Protein AF-A0A4V1BZQ8-F1 (afdb_monomer_lite)

Radius of gyration: 16.86 Å; chains: 1; bounding box: 42×27×45 Å

pLDDT: mean 82.12, std 12.41, range [51.12, 96.06]

Organism: NCBI:txid96344

Foldseek 3Di:
DDALQLVLLVLLCPFPQFPDPPDDCNVQQWTARNVFRKIKHRDDDPPSPSQNWIWIDGVVDDIDIDRSVVVSVVRVVVRVCCCQCQDPPNPDPNNVVNVVVVVVCCVVVVD

Structure (mmCIF, N/CA/C/O backbone):
data_AF-A0A4V1BZQ8-F1
#
_entry.id   AF-A0A4V1BZQ8-F1
#
loop_
_atom_site.group_PDB
_atom_site.id
_atom_site.type_symbol
_atom_site.label_atom_id
_atom_site.label_alt_id
_atom_site.label_comp_id
_atom_site.label_asym_id
_atom_site.label_entity_id
_atom_site.label_seq_id
_atom_site.pdbx_PDB_ins_code
_atom_site.Cartn_x
_atom_site.Cartn_y
_atom_site.Cartn_z
_atom_site.occupancy
_atom_site.B_iso_or_equiv
_atom_site.auth_seq_id
_atom_site.auth_comp_id
_atom_site.auth_asym_id
_atom_site.auth_atom_id
_atom_site.pdbx_PDB_model_num
ATOM 1 N N . MET A 1 1 ? -21.025 9.249 6.755 1.00 69.06 1 MET A N 1
ATOM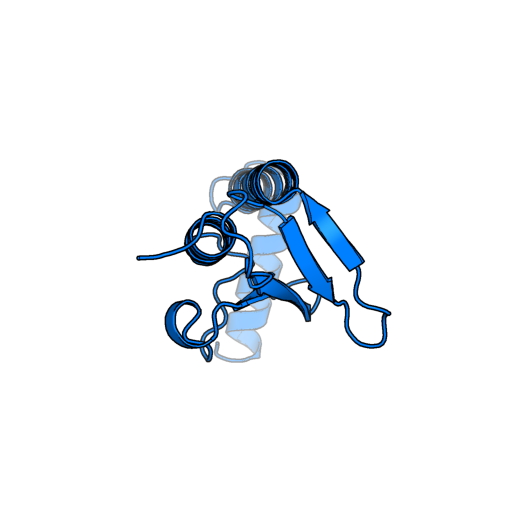 2 C CA . MET A 1 1 ? -19.769 10.033 6.732 1.00 69.06 1 MET A CA 1
ATOM 3 C C . MET A 1 1 ? -18.615 9.039 6.809 1.00 69.06 1 MET A C 1
ATOM 5 O O . MET A 1 1 ? -18.800 8.041 7.492 1.00 69.06 1 MET A O 1
ATOM 9 N N . ARG A 1 2 ? -17.501 9.222 6.080 1.00 74.56 2 ARG A N 1
ATOM 10 C CA . ARG A 1 2 ? -16.337 8.308 6.180 1.00 74.56 2 ARG A CA 1
ATOM 11 C C . ARG A 1 2 ? -15.464 8.675 7.387 1.00 74.56 2 ARG A C 1
ATOM 13 O O . ARG A 1 2 ? -15.198 9.866 7.564 1.00 74.56 2 ARG A O 1
ATOM 20 N N . THR A 1 3 ? -14.988 7.689 8.154 1.00 85.19 3 THR A N 1
ATOM 21 C CA . THR A 1 3 ? -14.043 7.890 9.277 1.00 85.19 3 THR A CA 1
ATOM 22 C C . THR A 1 3 ? -12.645 8.280 8.774 1.00 85.19 3 THR A C 1
ATOM 24 O O . THR A 1 3 ? -12.342 8.144 7.583 1.00 85.19 3 THR A O 1
ATOM 27 N N . LYS A 1 4 ? -11.760 8.771 9.658 1.00 87.50 4 LYS A N 1
ATOM 28 C CA . LYS A 1 4 ? -10.360 9.067 9.292 1.00 87.50 4 LYS A CA 1
ATOM 29 C C . LYS A 1 4 ? -9.631 7.823 8.790 1.00 87.50 4 LYS A C 1
ATOM 31 O O . LYS A 1 4 ? -8.985 7.888 7.748 1.00 87.50 4 LYS A O 1
ATOM 36 N N . SER A 1 5 ? -9.767 6.696 9.475 1.00 87.06 5 SER A N 1
ATOM 37 C CA . SER A 1 5 ? -9.183 5.412 9.081 1.00 87.06 5 SER A CA 1
ATOM 38 C C . SER A 1 5 ? -9.689 4.939 7.708 1.00 87.06 5 SER A C 1
ATOM 40 O O . SER A 1 5 ? -8.879 4.550 6.870 1.00 87.06 5 SER A O 1
ATOM 42 N N . GLN A 1 6 ? -10.982 5.095 7.393 1.00 88.31 6 GLN A N 1
ATOM 43 C CA . GLN A 1 6 ? -11.516 4.807 6.049 1.00 88.31 6 GLN A CA 1
ATOM 44 C C . GLN A 1 6 ? -10.901 5.694 4.957 1.00 88.31 6 GLN A C 1
ATOM 46 O O . GLN A 1 6 ? -10.537 5.193 3.896 1.00 88.31 6 GLN A O 1
ATOM 51 N N . ARG A 1 7 ? -10.716 6.995 5.220 1.00 89.88 7 ARG A N 1
ATOM 52 C CA . ARG A 1 7 ? -10.046 7.900 4.266 1.00 89.88 7 ARG A CA 1
ATOM 53 C C . ARG A 1 7 ? -8.592 7.498 3.996 1.00 89.88 7 ARG A C 1
ATOM 55 O O . ARG A 1 7 ? -8.112 7.684 2.883 1.00 89.88 7 ARG A O 1
ATOM 62 N N . HIS A 1 8 ? -7.896 6.925 4.979 1.00 91.50 8 HIS A N 1
ATOM 63 C CA . HIS A 1 8 ? -6.545 6.398 4.770 1.00 91.50 8 HIS A CA 1
ATOM 64 C C . HIS A 1 8 ? -6.544 5.132 3.909 1.00 91.50 8 HIS A C 1
ATOM 66 O O . HIS A 1 8 ? -5.672 4.998 3.057 1.00 91.50 8 HIS A O 1
ATOM 72 N N . ILE A 1 9 ? -7.532 4.243 4.061 1.00 91.69 9 ILE A N 1
ATOM 73 C CA . ILE A 1 9 ? -7.706 3.103 3.146 1.00 91.69 9 ILE A CA 1
ATOM 74 C C . ILE A 1 9 ? -7.942 3.590 1.714 1.00 91.69 9 ILE A C 1
ATOM 76 O O . ILE A 1 9 ? -7.302 3.093 0.789 1.00 91.69 9 ILE A O 1
ATOM 80 N N . ASP A 1 10 ? -8.799 4.599 1.533 1.00 90.12 10 ASP A N 1
ATOM 81 C CA . ASP A 1 10 ? -9.040 5.197 0.217 1.00 90.12 10 ASP A CA 1
ATOM 82 C C . ASP A 1 10 ? -7.757 5.779 -0.396 1.00 90.12 10 ASP A C 1
ATOM 84 O O . ASP A 1 10 ? -7.554 5.665 -1.601 1.00 90.12 10 ASP A O 1
ATOM 88 N N . ALA A 1 11 ? -6.896 6.398 0.420 1.00 91.44 11 ALA A N 1
ATOM 89 C CA . ALA A 1 11 ? -5.616 6.943 -0.025 1.00 91.44 11 ALA A CA 1
ATOM 90 C C . ALA A 1 11 ? -4.612 5.838 -0.387 1.00 91.44 11 ALA A C 1
ATOM 92 O O . ALA A 1 11 ? -3.962 5.923 -1.427 1.00 91.44 11 ALA A O 1
ATOM 93 N N . LEU A 1 12 ? -4.511 4.784 0.431 1.00 92.69 12 LEU A N 1
ATOM 94 C CA . LEU A 1 12 ? -3.648 3.634 0.152 1.00 92.69 12 LEU A CA 1
ATOM 95 C C . LEU A 1 12 ? -4.044 2.943 -1.156 1.00 92.69 12 LEU A C 1
ATOM 97 O O . LEU A 1 12 ? -3.163 2.594 -1.931 1.00 92.69 12 LEU A O 1
ATOM 101 N N . ALA A 1 13 ? -5.345 2.822 -1.439 1.00 91.00 13 ALA A N 1
ATOM 102 C CA . ALA A 1 13 ? -5.869 2.220 -2.668 1.00 91.00 13 ALA A CA 1
ATOM 103 C C . ALA A 1 13 ? -5.407 2.916 -3.963 1.00 91.00 13 ALA A C 1
ATOM 105 O O . ALA A 1 13 ? -5.493 2.322 -5.034 1.00 91.00 13 ALA A O 1
ATOM 106 N N . GLN A 1 14 ? -4.930 4.163 -3.881 1.00 89.00 14 GLN A N 1
ATOM 107 C CA . GLN A 1 14 ? -4.403 4.906 -5.031 1.00 89.00 14 GLN A CA 1
ATOM 108 C C . GLN A 1 14 ? -2.932 4.584 -5.335 1.00 89.00 14 GLN A C 1
ATOM 110 O O . GLN A 1 14 ? -2.402 5.044 -6.345 1.00 89.00 14 GLN A O 1
ATOM 115 N N . LEU A 1 15 ? -2.237 3.851 -4.458 1.00 90.06 15 LEU A N 1
ATOM 116 C CA . LEU A 1 15 ? -0.820 3.543 -4.635 1.00 90.06 15 LEU A CA 1
ATOM 117 C C . LEU A 1 15 ? -0.632 2.217 -5.398 1.00 90.06 15 LEU A C 1
ATOM 119 O O . LEU A 1 15 ? -1.396 1.275 -5.175 1.00 90.06 15 LEU A O 1
ATOM 123 N N . PRO A 1 16 ? 0.411 2.085 -6.244 1.00 87.50 16 PRO A N 1
ATOM 124 C CA . PRO A 1 16 ? 0.607 0.919 -7.112 1.00 87.50 16 PRO A CA 1
ATOM 125 C C . PRO A 1 16 ? 0.643 -0.422 -6.389 1.00 87.50 16 PRO A C 1
ATOM 127 O O . PRO A 1 16 ? 0.045 -1.395 -6.843 1.00 87.50 16 PRO A O 1
ATOM 130 N N . GLN A 1 17 ? 1.289 -0.468 -5.227 1.00 89.75 17 GLN A N 1
ATOM 131 C CA . GLN A 1 17 ? 1.397 -1.681 -4.428 1.00 89.75 17 GLN A CA 1
ATOM 132 C C . GLN A 1 17 ? 0.074 -2.098 -3.759 1.00 89.75 17 GLN A C 1
ATOM 134 O O . GLN A 1 17 ? 0.031 -3.143 -3.121 1.00 89.75 17 GLN A O 1
ATOM 139 N N . PHE A 1 18 ? -1.002 -1.320 -3.910 1.00 89.88 18 PHE A N 1
ATOM 140 C CA . PHE A 1 18 ? -2.347 -1.605 -3.400 1.00 89.88 18 PHE A CA 1
ATOM 141 C C . PHE A 1 18 ? -3.417 -1.600 -4.500 1.00 89.88 18 PHE A C 1
ATOM 143 O O . PHE A 1 18 ? -4.597 -1.446 -4.186 1.00 89.88 18 PHE A O 1
ATOM 150 N N . MET A 1 19 ? -3.038 -1.804 -5.769 1.00 76.62 19 MET A N 1
ATOM 151 C CA . MET A 1 19 ? -3.972 -1.954 -6.896 1.00 76.62 19 MET A CA 1
ATOM 152 C C . MET A 1 19 ? -4.174 -3.430 -7.316 1.00 76.62 19 MET A C 1
ATOM 154 O O . MET A 1 19 ? -3.789 -3.814 -8.422 1.00 76.62 19 MET A O 1
ATOM 158 N N . PRO A 1 20 ? -4.756 -4.314 -6.481 1.00 67.56 20 PRO A N 1
ATOM 159 C CA . PRO A 1 20 ? -5.130 -5.651 -6.924 1.00 67.56 20 PRO A CA 1
ATOM 160 C C . PRO A 1 20 ? -6.317 -5.573 -7.896 1.00 67.56 20 PRO A C 1
ATOM 162 O O . PRO A 1 20 ? -7.328 -4.935 -7.609 1.00 67.56 20 PRO A O 1
ATOM 165 N N . ALA A 1 21 ? -6.230 -6.283 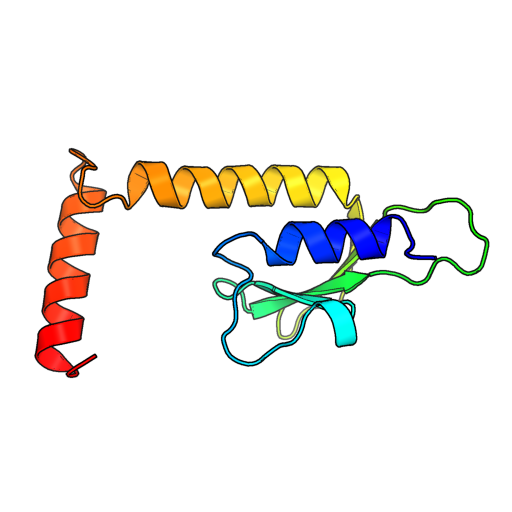-9.024 1.00 58.03 21 ALA A N 1
ATOM 166 C CA . ALA A 1 21 ? -7.239 -6.266 -10.093 1.00 58.03 21 ALA A CA 1
ATOM 167 C C . ALA A 1 21 ? -8.647 -6.748 -9.672 1.00 58.03 21 ALA A C 1
ATOM 169 O O . ALA A 1 21 ? -9.603 -6.584 -10.425 1.00 58.03 21 ALA A O 1
ATOM 170 N N . SER A 1 22 ? -8.782 -7.374 -8.499 1.00 58.53 22 SER A N 1
ATOM 171 C CA . SER A 1 22 ? -9.978 -8.117 -8.087 1.00 58.53 22 SER A CA 1
ATOM 172 C C . SER A 1 22 ? -10.675 -7.594 -6.828 1.00 58.53 22 SER A C 1
ATOM 174 O O . SER A 1 22 ? -11.603 -8.247 -6.357 1.00 58.53 22 SER A O 1
ATOM 176 N N . LEU A 1 23 ? -10.238 -6.475 -6.242 1.00 61.44 23 LEU A N 1
ATOM 177 C CA . LEU A 1 23 ? -10.856 -5.924 -5.030 1.00 61.44 23 LEU A CA 1
ATOM 178 C C . LEU A 1 23 ? -11.421 -4.532 -5.293 1.00 61.44 23 LEU A C 1
ATOM 180 O O . LEU A 1 23 ? -10.836 -3.747 -6.031 1.00 61.44 23 LEU A O 1
ATOM 184 N N . GLU A 1 24 ? -12.547 -4.228 -4.647 1.00 67.62 24 GLU A N 1
ATOM 185 C CA . GLU A 1 24 ? -13.117 -2.883 -4.574 1.00 67.62 24 GLU A CA 1
ATOM 186 C C . GLU A 1 24 ? -12.843 -2.297 -3.173 1.00 67.62 24 GLU A C 1
ATOM 188 O O . GLU A 1 24 ? -13.640 -2.511 -2.250 1.00 67.62 24 GLU A O 1
ATOM 193 N N . PRO A 1 25 ? -11.743 -1.544 -2.975 1.00 63.16 25 PRO A N 1
ATOM 194 C CA . PRO A 1 25 ? -11.293 -1.108 -1.648 1.00 63.16 25 PRO A CA 1
ATOM 195 C C . PRO A 1 25 ? -12.341 -0.299 -0.881 1.00 63.16 25 PRO A C 1
ATOM 197 O O . PRO A 1 25 ? -12.470 -0.407 0.339 1.00 63.16 25 PRO A O 1
ATOM 200 N N . HIS A 1 26 ? -13.150 0.464 -1.618 1.00 61.88 26 HIS A N 1
ATOM 201 C CA . HIS A 1 26 ? -14.216 1.302 -1.077 1.00 61.88 26 HIS A CA 1
ATOM 202 C C . HIS A 1 26 ? -15.422 0.520 -0.540 1.00 61.88 26 HIS A C 1
ATOM 204 O O . HIS A 1 26 ? -16.183 1.073 0.254 1.00 61.88 26 HIS A O 1
ATOM 210 N N . LYS A 1 27 ? -15.636 -0.728 -0.981 1.00 64.75 27 LYS A N 1
ATOM 211 C CA . LYS A 1 27 ? -16.735 -1.578 -0.492 1.00 64.75 27 LYS A CA 1
ATOM 212 C C . LYS A 1 27 ? -16.321 -2.392 0.726 1.00 64.75 27 LYS A C 1
ATOM 214 O O . LYS A 1 27 ? -17.143 -2.629 1.605 1.00 64.75 27 LYS A O 1
ATOM 219 N N . GLU A 1 28 ? -15.057 -2.796 0.788 1.00 76.06 28 GLU A N 1
ATOM 220 C CA . GLU A 1 28 ? -14.566 -3.695 1.835 1.00 76.06 28 GLU A CA 1
ATOM 221 C C . GLU A 1 28 ? -13.811 -2.977 2.963 1.00 76.06 28 GLU A C 1
ATOM 223 O O . GLU A 1 28 ? -13.433 -3.618 3.941 1.00 76.06 28 GLU A O 1
ATOM 228 N N . ASN A 1 29 ? -13.598 -1.657 2.853 1.00 86.25 29 ASN A N 1
ATOM 229 C CA . ASN A 1 29 ? -12.803 -0.854 3.794 1.00 86.25 29 ASN A CA 1
ATOM 230 C C . ASN A 1 29 ? -11.430 -1.478 4.094 1.00 86.25 29 ASN A C 1
ATOM 232 O O . ASN A 1 29 ? -10.909 -1.380 5.211 1.00 86.25 29 ASN A O 1
ATOM 236 N N . ARG A 1 30 ? -10.852 -2.128 3.082 1.00 89.56 30 ARG A N 1
ATOM 237 C CA . ARG A 1 30 ? -9.539 -2.755 3.148 1.00 89.56 30 ARG A CA 1
ATOM 238 C C . ARG A 1 30 ? -8.820 -2.666 1.813 1.00 89.56 30 ARG A C 1
ATOM 240 O O . ARG A 1 30 ? -9.449 -2.613 0.759 1.00 89.56 30 ARG A O 1
ATOM 247 N N . VAL A 1 31 ? -7.501 -2.718 1.878 1.00 91.88 31 VAL A N 1
ATOM 248 C CA . VAL A 1 31 ? -6.612 -2.900 0.729 1.00 91.88 31 VAL A CA 1
ATOM 249 C C . VAL A 1 31 ? -5.683 -4.075 0.994 1.00 91.88 31 VAL A C 1
ATOM 251 O O . VAL A 1 31 ? -5.431 -4.437 2.145 1.00 91.88 31 VAL A O 1
ATOM 254 N N . VAL A 1 32 ? -5.171 -4.673 -0.078 1.00 92.31 32 VAL A N 1
ATOM 255 C CA . VAL A 1 32 ? -4.164 -5.734 -0.001 1.00 92.31 32 VAL A CA 1
ATOM 256 C C . VAL A 1 32 ? -2.898 -5.230 -0.662 1.00 92.31 32 VAL A C 1
ATOM 258 O O . VAL A 1 32 ? -2.930 -4.807 -1.817 1.00 92.31 32 VAL A O 1
ATOM 261 N N . ASN A 1 33 ? -1.793 -5.268 0.075 1.00 92.00 33 ASN A N 1
ATOM 262 C CA . ASN A 1 33 ? -0.485 -4.975 -0.482 1.00 92.00 33 ASN A CA 1
ATOM 263 C C . ASN A 1 33 ? -0.061 -6.149 -1.378 1.00 92.00 33 ASN A C 1
ATOM 265 O O . ASN A 1 33 ? 0.133 -7.262 -0.891 1.00 92.00 33 ASN A O 1
ATOM 269 N N . VAL A 1 34 ? 0.086 -5.917 -2.679 1.00 89.00 34 VAL A N 1
ATOM 270 C CA . VAL A 1 34 ? 0.352 -6.977 -3.669 1.00 89.00 34 VAL A CA 1
ATOM 271 C C . VAL A 1 34 ? 1.752 -7.583 -3.543 1.00 89.00 34 VAL A C 1
ATOM 273 O O . VAL A 1 34 ? 1.966 -8.705 -3.989 1.00 89.00 34 VAL A O 1
ATOM 276 N N . LEU A 1 35 ? 2.697 -6.875 -2.913 1.00 85.44 35 LEU A N 1
ATOM 277 C CA . LEU A 1 35 ? 4.073 -7.344 -2.722 1.00 85.44 35 LEU A CA 1
ATOM 278 C C . LEU A 1 35 ? 4.207 -8.271 -1.511 1.00 85.44 35 LEU A C 1
ATOM 280 O O . LEU A 1 35 ? 5.007 -9.202 -1.522 1.00 85.44 35 LEU A O 1
ATOM 284 N N . THR A 1 36 ? 3.435 -8.014 -0.456 1.00 90.00 36 THR A N 1
ATOM 285 C CA . THR A 1 36 ? 3.559 -8.721 0.832 1.00 90.00 36 THR A CA 1
ATOM 286 C C . THR A 1 36 ? 2.365 -9.612 1.160 1.00 90.00 36 THR A C 1
ATOM 288 O O . THR A 1 36 ? 2.432 -10.419 2.086 1.00 90.00 36 THR A O 1
ATOM 291 N N . GLY A 1 37 ? 1.250 -9.454 0.446 1.00 89.81 37 GLY A N 1
ATOM 292 C CA . GLY A 1 37 ? -0.033 -10.062 0.794 1.00 89.81 37 GLY A CA 1
ATOM 293 C C . GLY A 1 37 ? -0.659 -9.490 2.070 1.00 89.81 37 GLY A C 1
ATOM 294 O O . GLY A 1 37 ? -1.651 -10.040 2.546 1.00 89.81 37 GLY A O 1
ATOM 295 N N . ALA A 1 38 ? -0.094 -8.423 2.649 1.00 93.81 38 ALA A N 1
ATOM 296 C CA . ALA A 1 38 ? -0.626 -7.820 3.861 1.00 93.81 38 ALA A CA 1
ATOM 297 C C . ALA A 1 38 ? -2.012 -7.221 3.602 1.00 93.81 38 ALA A C 1
ATOM 299 O O . ALA A 1 38 ? -2.209 -6.486 2.634 1.00 93.81 38 ALA A O 1
ATOM 300 N N . ILE A 1 39 ? -2.957 -7.513 4.491 1.00 93.56 39 ILE A N 1
ATOM 301 C CA . ILE A 1 39 ? -4.297 -6.931 4.495 1.00 93.56 39 ILE A CA 1
ATOM 302 C C . ILE A 1 39 ? -4.279 -5.740 5.443 1.00 93.56 39 ILE A C 1
ATOM 304 O O . ILE A 1 39 ? -3.904 -5.873 6.608 1.00 93.56 39 ILE A O 1
ATOM 308 N N . ILE A 1 40 ? -4.681 -4.580 4.934 1.00 94.62 40 ILE A N 1
ATOM 309 C CA . ILE A 1 40 ? -4.777 -3.343 5.698 1.00 94.62 40 ILE A CA 1
ATOM 310 C C . ILE A 1 40 ? -6.251 -2.978 5.751 1.00 94.62 40 ILE A C 1
ATOM 312 O O . ILE A 1 40 ? -6.875 -2.806 4.706 1.00 94.62 40 ILE A O 1
ATOM 316 N N . GLN A 1 41 ? -6.805 -2.855 6.950 1.00 93.56 41 GLN A N 1
ATOM 317 C CA . GLN A 1 41 ? -8.230 -2.642 7.165 1.00 93.56 41 GLN A CA 1
ATOM 318 C C . GLN A 1 41 ? -8.472 -1.438 8.075 1.00 93.56 41 GLN A C 1
ATOM 320 O O . GLN A 1 41 ? -7.747 -1.218 9.047 1.00 93.56 41 GLN A O 1
ATOM 325 N N . ALA A 1 42 ? -9.510 -0.657 7.771 1.00 91.00 42 ALA A N 1
ATOM 326 C CA . ALA A 1 42 ? -9.955 0.404 8.665 1.00 91.00 42 ALA A CA 1
ATOM 327 C C . ALA A 1 42 ? -10.503 -0.195 9.967 1.00 91.00 42 ALA A C 1
ATOM 329 O O . ALA A 1 42 ? -11.356 -1.086 9.936 1.00 91.00 42 ALA A O 1
ATOM 330 N N . ILE A 1 43 ? -10.045 0.323 11.106 1.00 89.31 43 ILE A N 1
ATOM 331 C CA . ILE A 1 43 ? -10.622 -0.014 12.407 1.00 89.31 43 ILE A CA 1
ATOM 332 C C . ILE A 1 43 ? -11.903 0.819 12.576 1.00 89.31 43 ILE A C 1
ATOM 334 O O . ILE A 1 43 ? -11.857 2.035 12.353 1.00 89.31 43 ILE A O 1
ATOM 338 N N . PRO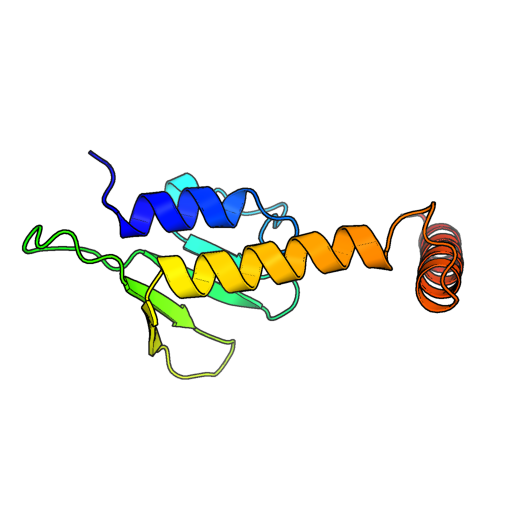 A 1 44 ? -13.054 0.195 12.899 1.00 77.44 44 PRO A N 1
ATOM 339 C CA . PRO A 1 44 ? -14.264 0.928 13.246 1.00 77.44 44 PRO A CA 1
ATOM 340 C C . PRO A 1 44 ? -13.995 1.822 14.454 1.00 77.44 44 PRO A C 1
ATOM 342 O O . PRO A 1 44 ? -13.401 1.363 15.424 1.00 77.44 44 PRO A O 1
ATOM 345 N N . ASP A 1 45 ? -14.450 3.067 14.395 1.00 73.31 45 ASP A N 1
ATOM 346 C CA . ASP A 1 45 ? -14.375 4.010 15.509 1.00 73.31 45 ASP A CA 1
ATOM 347 C C . ASP A 1 45 ? -15.771 4.097 16.152 1.00 73.31 45 ASP A C 1
ATOM 349 O O . ASP A 1 45 ? -16.639 4.788 15.610 1.00 73.31 45 ASP A O 1
ATOM 353 N N . PRO A 1 46 ? -16.063 3.299 17.200 1.00 66.00 46 PRO A N 1
ATOM 354 C CA . PRO A 1 46 ? -17.380 3.278 17.834 1.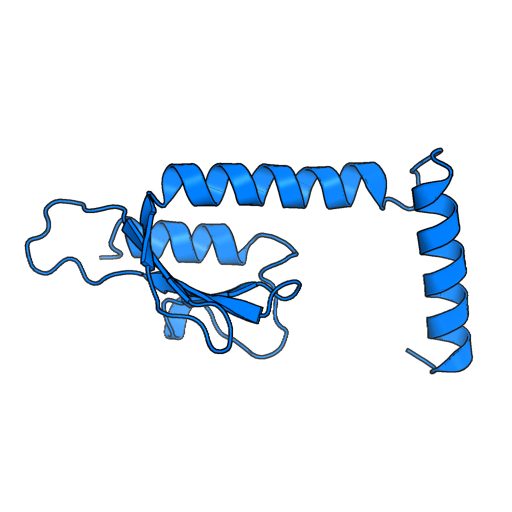00 66.00 46 PRO A CA 1
ATOM 355 C C . PRO A 1 46 ? -17.653 4.524 18.687 1.00 66.00 46 PRO A C 1
ATOM 357 O O . PRO A 1 46 ? -18.822 4.843 18.903 1.00 66.00 46 PRO A O 1
ATOM 360 N N . ASP A 1 47 ? -16.601 5.214 19.132 1.00 71.69 47 ASP A N 1
ATOM 361 C CA . ASP A 1 47 ? -16.677 6.342 20.065 1.00 71.69 47 ASP A CA 1
ATOM 362 C C . ASP A 1 47 ? -16.449 7.705 19.376 1.00 71.69 47 ASP A C 1
ATOM 364 O O . ASP A 1 47 ? -16.566 8.747 20.017 1.00 71.69 47 ASP A O 1
ATOM 368 N N . ASP A 1 48 ? -16.190 7.703 18.059 1.00 63.94 48 ASP A N 1
ATOM 369 C CA . ASP A 1 48 ? -15.943 8.886 17.215 1.00 63.94 48 ASP A CA 1
ATOM 370 C C . ASP A 1 48 ? -14.833 9.788 17.790 1.00 63.94 48 ASP A C 1
ATOM 372 O O . ASP A 1 48 ? -14.870 11.015 17.678 1.00 63.94 48 ASP A O 1
ATOM 376 N N . GLU A 1 49 ? -13.808 9.172 18.396 1.00 65.88 49 GLU A N 1
ATOM 377 C CA . GLU A 1 49 ? -12.612 9.864 18.910 1.00 65.88 49 GLU A CA 1
ATOM 378 C C . GLU A 1 49 ? -11.687 10.352 17.778 1.00 65.88 49 GLU A C 1
ATOM 380 O O . GLU A 1 49 ? -10.581 10.846 18.005 1.00 65.88 49 GLU A O 1
ATOM 385 N N . GLU A 1 50 ? -12.143 10.221 16.532 1.00 66.12 50 GLU A N 1
ATOM 386 C CA . GLU A 1 50 ? -11.382 10.430 15.315 1.00 66.12 50 GLU A CA 1
ATOM 387 C C . GLU A 1 50 ? -10.108 9.573 15.270 1.00 66.12 50 GLU A C 1
ATOM 389 O O . GLU A 1 50 ? -9.058 10.029 14.795 1.00 66.12 50 GLU A O 1
ATOM 394 N N . HIS A 1 51 ? -10.188 8.329 15.747 1.00 72.12 51 HIS A N 1
ATOM 395 C CA . HIS A 1 51 ? -9.027 7.459 15.798 1.00 72.12 51 HIS A CA 1
ATOM 396 C C . HIS A 1 51 ? -8.578 7.106 14.375 1.00 72.12 51 HIS A C 1
ATOM 398 O O . HIS A 1 51 ? -9.337 6.645 13.517 1.00 72.12 51 HIS A O 1
ATOM 404 N N . GLU A 1 52 ? -7.302 7.349 14.098 1.00 83.62 52 GLU A N 1
ATOM 405 C CA . GLU A 1 52 ? -6.711 7.154 12.775 1.00 83.62 52 GLU A CA 1
ATOM 406 C C . GLU A 1 52 ? -5.932 5.844 12.658 1.00 83.62 52 GLU A C 1
ATOM 408 O O . GLU A 1 52 ? -5.104 5.705 11.768 1.00 83.62 52 GLU A O 1
ATOM 413 N N . ASN A 1 53 ? -6.168 4.874 13.541 1.00 91.31 53 ASN A N 1
ATOM 414 C CA . ASN A 1 53 ? -5.474 3.595 13.459 1.00 91.31 53 ASN A CA 1
ATOM 415 C C . ASN A 1 53 ? -6.069 2.711 12.355 1.00 91.31 53 ASN A C 1
ATOM 417 O O . ASN A 1 53 ? -7.262 2.743 12.041 1.00 91.31 53 ASN A O 1
ATOM 421 N N . ILE A 1 54 ? -5.208 1.888 11.774 1.00 93.50 54 ILE A N 1
ATOM 422 C CA . ILE A 1 54 ? -5.553 0.823 10.833 1.00 93.50 54 ILE A CA 1
ATOM 423 C C . ILE A 1 54 ? -5.029 -0.496 11.380 1.00 93.50 54 ILE A C 1
ATOM 425 O O . ILE A 1 54 ? -4.003 -0.540 12.058 1.00 93.50 54 ILE A O 1
ATOM 429 N N . GLN A 1 55 ? -5.721 -1.579 11.063 1.00 95.75 55 GLN A N 1
ATOM 430 C CA . GLN A 1 55 ? -5.247 -2.918 11.362 1.00 95.75 55 GLN A CA 1
ATOM 431 C C . GLN A 1 55 ? -4.436 -3.434 10.176 1.00 95.75 55 GLN A C 1
ATOM 433 O O . GLN A 1 55 ? -4.866 -3.316 9.029 1.00 95.75 55 GLN A O 1
ATOM 438 N N . VAL A 1 56 ? -3.281 -4.028 10.458 1.00 95.94 56 VAL A N 1
ATOM 439 C CA . VAL A 1 56 ? -2.410 -4.670 9.474 1.00 95.94 56 VAL A CA 1
ATOM 440 C C . VAL A 1 56 ? -2.282 -6.146 9.830 1.00 95.94 56 VAL A C 1
ATOM 442 O O . VAL A 1 56 ? -1.956 -6.496 10.964 1.00 95.94 56 VAL A O 1
ATOM 445 N N . ALA A 1 57 ? -2.527 -7.022 8.859 1.00 96.06 57 ALA A N 1
ATOM 446 C CA . ALA A 1 57 ? -2.398 -8.465 9.014 1.00 96.06 57 ALA A CA 1
ATOM 447 C C . ALA A 1 57 ? -1.577 -9.057 7.867 1.00 96.06 57 ALA A C 1
ATOM 449 O O . ALA A 1 57 ? -1.960 -8.968 6.701 1.00 96.06 57 ALA A O 1
ATOM 450 N N . PHE A 1 58 ? -0.453 -9.691 8.199 1.00 94.31 58 PHE A N 1
ATOM 451 C CA . PHE A 1 58 ? 0.327 -10.474 7.240 1.00 94.31 58 PHE A CA 1
ATOM 452 C C . PHE A 1 58 ? -0.232 -11.900 7.124 1.00 94.31 58 PHE A C 1
ATOM 454 O O . PHE A 1 58 ? -0.757 -12.425 8.111 1.00 94.31 58 PHE A O 1
ATOM 461 N N . PRO A 1 59 ? -0.086 -12.571 5.967 1.00 92.25 59 PRO A N 1
ATOM 462 C CA . PRO A 1 59 ? -0.481 -13.969 5.819 1.00 92.25 59 PRO A CA 1
ATOM 463 C C . PRO A 1 59 ? 0.158 -14.868 6.890 1.00 92.25 59 PRO A C 1
ATOM 465 O O . PRO A 1 59 ? 1.378 -14.933 7.015 1.00 92.25 59 PRO A O 1
ATOM 468 N N . GLY A 1 60 ? -0.674 -15.551 7.685 1.00 91.25 60 GLY A N 1
ATOM 469 C CA . GLY A 1 60 ? -0.231 -16.428 8.780 1.00 91.25 60 GLY A CA 1
ATOM 470 C C . GLY A 1 60 ? 0.272 -15.711 10.043 1.00 91.25 60 GLY A C 1
ATOM 471 O O . GLY A 1 60 ? 0.645 -16.381 11.005 1.00 91.25 60 GLY A O 1
ATOM 472 N N . GLY A 1 61 ? 0.278 -14.375 10.062 1.00 92.25 61 GLY A N 1
ATOM 473 C CA . GLY A 1 61 ? 0.687 -13.562 11.206 1.00 92.25 61 GLY A CA 1
ATOM 474 C C . GLY A 1 61 ? -0.479 -13.141 12.102 1.00 92.25 61 GLY A C 1
ATOM 475 O O . GLY A 1 61 ? -1.643 -13.181 11.705 1.00 92.25 61 GLY A O 1
ATOM 476 N N . GLN A 1 62 ? -0.153 -12.700 13.320 1.00 94.00 62 GLN A N 1
ATOM 477 C CA . GLN A 1 62 ? -1.121 -12.032 14.191 1.00 94.00 62 GLN A CA 1
ATOM 478 C C . GLN A 1 62 ? -1.357 -10.593 13.700 1.00 94.00 62 GLN A C 1
ATOM 480 O O . GLN A 1 62 ? -0.378 -9.902 13.398 1.00 94.00 62 GLN A O 1
ATOM 485 N N . PRO A 1 63 ? -2.617 -10.127 13.618 1.00 95.38 63 PRO A N 1
ATOM 486 C CA . PRO A 1 63 ? -2.912 -8.737 13.297 1.00 95.38 63 PRO A CA 1
ATOM 487 C C . PRO A 1 63 ? -2.360 -7.778 14.356 1.00 95.38 63 PRO A C 1
ATOM 489 O O . PRO A 1 63 ? -2.329 -8.104 15.543 1.00 95.38 63 PRO A O 1
ATOM 492 N N . PHE A 1 64 ? -1.975 -6.577 13.935 1.00 94.94 64 PHE A N 1
ATOM 493 C CA . PHE A 1 64 ? -1.560 -5.494 14.827 1.00 94.94 64 PHE A CA 1
ATOM 494 C C . PHE A 1 64 ? -2.098 -4.147 14.338 1.00 94.94 64 PHE A C 1
ATOM 496 O O . PHE A 1 64 ? -2.516 -4.014 13.187 1.00 94.94 64 PHE A O 1
ATOM 503 N N . GLU A 1 65 ? -2.097 -3.146 15.215 1.00 95.00 65 GLU A N 1
ATOM 504 C CA . GLU A 1 65 ? -2.512 -1.788 14.869 1.00 95.00 65 GLU A CA 1
ATOM 505 C C . GLU A 1 65 ? -1.326 -0.927 14.446 1.00 95.00 65 GLU A C 1
ATOM 507 O O . GLU A 1 65 ? -0.240 -0.991 15.026 1.00 95.00 65 GLU A O 1
ATOM 512 N N . ALA A 1 66 ? -1.557 -0.084 13.448 1.00 93.88 66 ALA A N 1
ATOM 513 C CA . ALA A 1 66 ? -0.617 0.922 12.996 1.00 93.88 66 ALA A CA 1
ATOM 514 C C . ALA A 1 66 ? -1.291 2.297 12.944 1.00 93.88 66 ALA A C 1
ATOM 516 O O . ALA A 1 66 ? -2.467 2.420 12.601 1.00 93.88 66 ALA A O 1
ATOM 517 N N . VAL A 1 67 ? -0.510 3.339 13.228 1.00 93.62 67 VAL A N 1
ATOM 518 C CA . VAL A 1 67 ? -0.919 4.741 13.063 1.00 93.62 67 VAL A CA 1
ATOM 519 C C . VAL A 1 67 ? -1.017 5.040 11.565 1.00 93.62 67 VAL A C 1
ATOM 521 O O . VAL A 1 67 ? 0.004 5.022 10.866 1.00 93.62 67 VAL A O 1
ATOM 524 N N . ALA A 1 68 ? -2.223 5.288 11.040 1.00 92.75 68 ALA A N 1
ATOM 525 C CA . ALA A 1 68 ? -2.427 5.328 9.590 1.00 92.75 68 ALA A CA 1
ATOM 526 C C . ALA A 1 68 ? -1.656 6.434 8.858 1.00 92.75 68 ALA A C 1
ATOM 528 O O . ALA A 1 68 ? -1.138 6.127 7.783 1.00 92.75 68 ALA A O 1
ATOM 529 N N . PRO A 1 69 ? -1.492 7.666 9.385 1.00 93.31 69 PRO A N 1
ATOM 530 C CA . PRO A 1 69 ? -0.676 8.672 8.707 1.00 93.31 69 PRO A CA 1
ATOM 531 C C . PRO A 1 69 ? 0.773 8.230 8.510 1.00 93.31 69 PRO A C 1
ATOM 533 O O . PRO A 1 69 ? 1.330 8.397 7.425 1.00 93.31 69 PRO A O 1
ATOM 536 N N . MET A 1 70 ? 1.379 7.625 9.538 1.00 94.25 70 MET A N 1
ATOM 537 C CA . MET A 1 70 ? 2.753 7.124 9.458 1.00 94.25 70 MET A CA 1
ATOM 538 C C . MET A 1 70 ? 2.857 5.974 8.458 1.00 94.25 70 MET A C 1
ATOM 540 O O . MET A 1 70 ? 3.770 5.944 7.634 1.00 94.25 70 MET A O 1
ATOM 544 N N . TYR A 1 71 ? 1.900 5.046 8.496 1.00 95.06 71 TYR A N 1
ATOM 545 C CA . TYR A 1 71 ? 1.853 3.932 7.557 1.00 95.06 71 TYR A CA 1
ATOM 546 C C . TYR A 1 71 ? 1.710 4.419 6.106 1.00 95.06 71 TYR A C 1
ATOM 548 O O . TYR A 1 71 ? 2.473 4.002 5.236 1.00 95.06 71 TYR A O 1
ATOM 556 N N . LEU A 1 72 ? 0.791 5.356 5.850 1.00 94.88 72 LEU A N 1
ATOM 557 C CA . LEU A 1 72 ? 0.586 5.954 4.532 1.00 94.88 72 LEU A CA 1
ATOM 558 C C . LEU A 1 72 ? 1.852 6.654 4.026 1.00 94.88 72 LEU A C 1
ATOM 560 O O . LEU A 1 72 ? 2.231 6.447 2.877 1.00 94.88 72 LEU A O 1
ATOM 564 N N . GLN A 1 73 ? 2.543 7.428 4.868 1.00 94.94 73 GLN A N 1
ATOM 565 C CA . GLN A 1 73 ? 3.802 8.079 4.484 1.00 94.94 73 GLN A CA 1
ATOM 566 C C . GLN A 1 73 ? 4.869 7.070 4.042 1.00 94.94 73 GLN A C 1
ATOM 568 O O . GLN A 1 73 ? 5.506 7.269 3.008 1.00 94.94 73 GLN A O 1
ATOM 573 N N . LEU A 1 74 ? 5.041 5.970 4.782 1.00 94.69 74 LEU A N 1
ATOM 574 C CA . LEU A 1 74 ? 5.990 4.914 4.415 1.00 94.69 74 LEU A CA 1
ATOM 575 C C . LEU A 1 74 ? 5.632 4.280 3.066 1.00 94.69 74 LEU A C 1
ATOM 577 O O . LEU A 1 74 ? 6.506 4.081 2.224 1.00 94.69 74 LEU A O 1
ATOM 581 N N . GLN A 1 75 ? 4.345 4.027 2.835 1.00 94.69 75 GLN A N 1
ATOM 582 C CA . GLN A 1 75 ? 3.857 3.449 1.585 1.00 94.69 75 GLN A CA 1
ATOM 583 C C . GLN A 1 75 ? 3.980 4.407 0.391 1.00 94.69 75 GLN A C 1
ATOM 585 O O . GLN A 1 75 ? 4.301 3.977 -0.715 1.00 94.69 75 GLN A O 1
ATOM 590 N N . VAL A 1 76 ? 3.803 5.714 0.596 1.00 93.50 76 VAL A N 1
ATOM 591 C CA . VAL A 1 76 ? 4.056 6.725 -0.444 1.00 93.50 76 VAL A CA 1
ATOM 592 C C . VAL A 1 76 ? 5.536 6.751 -0.833 1.00 93.50 76 VAL A C 1
ATOM 594 O O . VAL A 1 76 ? 5.853 6.821 -2.018 1.00 93.50 76 VAL A O 1
ATOM 597 N N . VAL A 1 77 ? 6.451 6.657 0.137 1.00 90.56 77 VAL A N 1
ATOM 598 C CA . VAL A 1 77 ? 7.897 6.590 -0.142 1.00 90.56 77 VAL A CA 1
ATOM 599 C C . VAL A 1 77 ? 8.250 5.328 -0.930 1.00 90.56 77 VAL A C 1
ATOM 601 O O . VAL A 1 77 ? 9.038 5.399 -1.871 1.00 90.56 77 VAL A O 1
ATOM 604 N N . GLU A 1 78 ? 7.662 4.186 -0.579 1.00 88.75 78 GLU A N 1
ATOM 605 C CA . GLU A 1 78 ? 7.832 2.930 -1.316 1.00 88.75 78 GLU A CA 1
ATOM 606 C C . GLU A 1 78 ? 7.335 3.049 -2.765 1.00 88.75 78 GLU A C 1
ATOM 608 O O . GLU A 1 78 ? 8.075 2.727 -3.695 1.00 88.75 78 GLU A O 1
ATOM 613 N N . ALA A 1 79 ? 6.141 3.614 -2.970 1.00 87.38 79 ALA A N 1
ATOM 614 C CA . ALA A 1 79 ? 5.590 3.870 -4.300 1.00 87.38 79 ALA A CA 1
ATOM 615 C C . ALA A 1 79 ? 6.480 4.814 -5.127 1.00 87.38 79 ALA A C 1
ATOM 617 O O . ALA A 1 79 ? 6.734 4.569 -6.304 1.00 87.38 79 ALA A O 1
ATOM 618 N N . ALA A 1 80 ? 6.993 5.886 -4.516 1.00 84.50 80 ALA A N 1
ATOM 619 C CA . ALA A 1 80 ? 7.879 6.832 -5.189 1.00 84.50 80 ALA A CA 1
ATOM 620 C C . ALA A 1 80 ? 9.214 6.188 -5.592 1.00 84.50 80 ALA A C 1
ATOM 622 O O . ALA A 1 80 ? 9.709 6.440 -6.690 1.00 84.50 80 ALA A O 1
ATOM 623 N N . ARG A 1 81 ? 9.783 5.331 -4.732 1.00 79.69 81 ARG A N 1
ATOM 624 C CA . ARG A 1 81 ? 10.999 4.565 -5.048 1.00 79.69 81 ARG A CA 1
ATOM 625 C C . ARG A 1 81 ? 10.774 3.589 -6.185 1.00 79.69 81 ARG A C 1
ATOM 627 O O . ARG A 1 81 ? 11.624 3.509 -7.060 1.00 79.69 81 ARG A O 1
ATOM 634 N N . TYR A 1 82 ? 9.624 2.910 -6.207 1.00 75.25 82 TYR A N 1
ATOM 635 C CA . TYR A 1 82 ? 9.250 2.077 -7.343 1.00 75.25 82 TYR A CA 1
ATOM 636 C C . TYR A 1 82 ? 9.356 2.887 -8.636 1.00 75.25 82 TYR A C 1
ATOM 638 O O . TYR A 1 82 ? 10.126 2.510 -9.505 1.00 75.25 82 TYR A O 1
ATOM 646 N N . TYR A 1 83 ? 8.717 4.051 -8.745 1.00 69.31 83 TYR A N 1
ATOM 647 C CA . TYR A 1 83 ? 8.822 4.859 -9.967 1.00 69.31 83 TYR A CA 1
ATOM 648 C C . TYR A 1 83 ? 10.238 5.368 -10.269 1.00 69.31 83 TYR A C 1
ATOM 650 O O . TYR A 1 83 ? 10.650 5.347 -11.424 1.00 69.31 83 TYR A O 1
ATOM 658 N N . ALA A 1 84 ? 10.994 5.804 -9.261 1.00 69.56 84 ALA A N 1
ATOM 659 C CA . ALA A 1 84 ? 12.346 6.326 -9.464 1.00 69.56 84 ALA A CA 1
ATOM 660 C C . ALA A 1 84 ? 13.346 5.248 -9.921 1.00 69.56 84 ALA A C 1
ATOM 662 O O . ALA A 1 84 ? 14.189 5.513 -10.776 1.00 69.56 84 ALA A O 1
ATOM 663 N N . ASP A 1 85 ? 13.237 4.039 -9.369 1.00 67.69 85 ASP A N 1
ATOM 664 C CA . ASP A 1 85 ? 14.187 2.950 -9.600 1.00 67.69 85 ASP A CA 1
ATOM 665 C C . ASP A 1 85 ? 13.731 1.980 -10.709 1.00 67.69 85 ASP A C 1
ATOM 667 O O . ASP A 1 85 ? 14.562 1.245 -11.247 1.00 67.69 85 ASP A O 1
ATOM 671 N N . SER A 1 86 ? 12.442 1.961 -11.074 1.00 61.53 86 SER A N 1
ATOM 672 C CA . SER A 1 86 ? 11.875 1.041 -12.082 1.00 61.53 86 SER A CA 1
ATOM 673 C C . SER A 1 86 ? 11.481 1.683 -13.416 1.00 61.53 86 SER A C 1
ATOM 675 O O . SER A 1 86 ? 11.095 0.951 -14.323 1.00 61.53 86 SER A O 1
ATOM 677 N N . ALA A 1 87 ? 11.578 3.009 -13.571 1.00 54.19 87 ALA A N 1
ATOM 678 C CA . ALA A 1 87 ? 11.192 3.665 -14.820 1.00 54.19 87 ALA A CA 1
ATOM 679 C C . ALA A 1 87 ? 12.008 3.161 -16.026 1.00 54.19 87 ALA A C 1
ATOM 681 O O . ALA A 1 87 ? 13.215 2.935 -15.918 1.00 54.19 87 ALA A O 1
ATOM 682 N N . GLU A 1 88 ? 11.351 3.087 -17.188 1.00 51.12 88 GLU A N 1
ATOM 683 C CA . GLU A 1 88 ? 11.958 2.886 -18.518 1.00 51.12 88 GLU A CA 1
ATOM 684 C C . GLU A 1 88 ? 13.086 3.899 -18.817 1.00 51.12 88 GLU A C 1
ATOM 686 O O . GLU A 1 88 ? 13.994 3.606 -19.593 1.00 51.12 88 GLU A O 1
ATOM 691 N N . ASP A 1 89 ? 13.087 5.045 -18.125 1.00 51.16 89 ASP A N 1
ATOM 692 C CA . ASP A 1 89 ? 14.101 6.106 -18.209 1.00 51.16 89 ASP A CA 1
ATOM 693 C C . ASP A 1 89 ? 15.162 6.039 -17.091 1.00 51.16 89 ASP A C 1
ATOM 695 O O . ASP A 1 89 ? 16.059 6.886 -16.999 1.00 51.16 89 ASP A O 1
ATOM 699 N N . GLY A 1 90 ? 15.070 5.047 -16.203 1.00 53.97 90 GLY A N 1
ATOM 700 C CA . GLY A 1 90 ? 16.044 4.807 -15.150 1.00 53.97 90 GLY A CA 1
ATOM 701 C C . GLY A 1 90 ? 17.396 4.446 -15.761 1.00 53.97 90 GLY A C 1
ATOM 702 O O . GLY A 1 90 ? 17.609 3.339 -16.245 1.00 53.97 90 GLY A O 1
ATOM 703 N N . SER A 1 91 ? 18.363 5.365 -15.706 1.00 57.06 91 SER A N 1
ATOM 704 C CA . SER A 1 91 ? 19.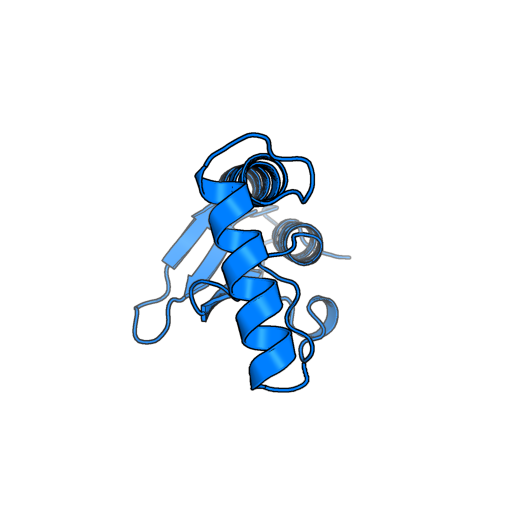728 5.119 -16.207 1.00 57.06 91 SER A CA 1
ATOM 705 C C . SER A 1 91 ? 20.544 4.158 -15.324 1.00 57.06 91 SER A C 1
ATOM 707 O O . SER A 1 91 ? 21.711 3.871 -15.605 1.00 57.06 91 SER A O 1
ATOM 709 N N . GLY A 1 92 ? 19.941 3.654 -14.243 1.00 65.38 92 GLY A N 1
ATOM 710 C CA . GLY A 1 92 ? 20.554 2.736 -13.296 1.00 65.38 92 GLY A CA 1
ATOM 711 C C . GLY A 1 92 ? 20.625 1.295 -13.808 1.00 65.38 92 GLY A C 1
ATOM 712 O O . GLY A 1 92 ? 19.764 0.804 -14.534 1.00 65.38 92 GLY A O 1
ATOM 713 N N . ALA A 1 93 ? 21.644 0.559 -13.358 1.00 67.94 93 ALA A N 1
ATOM 714 C CA . ALA A 1 93 ? 21.834 -0.848 -13.721 1.00 67.94 93 ALA A CA 1
ATOM 715 C C . ALA A 1 93 ? 20.681 -1.771 -13.270 1.00 67.94 93 ALA A C 1
ATOM 717 O O . ALA A 1 93 ? 20.504 -2.847 -13.839 1.00 67.94 93 ALA A O 1
ATOM 718 N N . ILE A 1 94 ? 19.919 -1.373 -12.244 1.00 70.06 94 ILE A N 1
ATOM 719 C CA . ILE A 1 94 ? 18.761 -2.124 -11.736 1.00 70.06 94 ILE A CA 1
ATOM 720 C C . ILE A 1 94 ? 17.566 -1.960 -12.680 1.00 70.06 94 ILE A C 1
ATOM 722 O O . ILE A 1 94 ? 16.992 -2.968 -13.081 1.00 70.06 94 ILE A O 1
ATOM 726 N N . SER A 1 95 ? 17.256 -0.730 -13.098 1.00 69.12 95 SER A N 1
ATOM 727 C CA . SER A 1 95 ? 16.153 -0.421 -14.018 1.00 69.12 95 SER A CA 1
ATOM 728 C C . SER A 1 95 ? 16.308 -1.171 -15.340 1.00 69.12 95 SER A C 1
ATOM 730 O O . SER A 1 95 ? 15.391 -1.866 -15.767 1.00 69.12 95 SER A O 1
ATOM 732 N N . LYS A 1 96 ? 17.519 -1.162 -15.920 1.00 71.19 96 LYS A N 1
ATOM 733 C CA . LYS A 1 96 ? 17.808 -1.922 -17.144 1.00 71.19 96 LYS A CA 1
ATOM 734 C C . LYS A 1 96 ? 17.561 -3.426 -16.980 1.00 71.19 96 LYS A C 1
ATOM 736 O O . LYS A 1 96 ? 16.931 -4.042 -17.827 1.00 71.19 96 LYS A O 1
ATOM 741 N N . ARG A 1 97 ? 18.019 -4.023 -15.873 1.00 77.06 97 ARG A N 1
ATOM 742 C CA . ARG A 1 97 ? 17.800 -5.457 -15.603 1.00 77.06 97 ARG A CA 1
ATOM 743 C C . ARG A 1 97 ? 16.325 -5.793 -15.398 1.00 77.06 97 ARG A C 1
ATOM 745 O O . ARG A 1 97 ? 15.908 -6.879 -15.787 1.00 77.06 97 ARG A O 1
ATOM 752 N N . ALA A 1 98 ? 15.563 -4.902 -14.766 1.00 76.75 98 ALA A N 1
ATOM 753 C CA . ALA A 1 98 ? 14.127 -5.077 -14.590 1.00 76.75 98 ALA A CA 1
ATOM 754 C C . ALA A 1 98 ? 13.396 -5.043 -15.942 1.00 76.75 98 ALA A C 1
ATOM 756 O O . ALA A 1 98 ? 12.568 -5.916 -16.188 1.00 76.75 98 ALA A O 1
ATOM 757 N N . ALA A 1 99 ? 13.760 -4.111 -16.830 1.00 78.31 99 ALA A N 1
ATOM 758 C CA . ALA A 1 99 ? 13.212 -4.020 -18.183 1.00 78.31 99 ALA A CA 1
ATOM 759 C C . ALA A 1 99 ? 13.552 -5.254 -19.037 1.00 78.31 99 ALA A C 1
ATOM 761 O O . ALA A 1 99 ? 12.642 -5.880 -19.572 1.00 78.31 99 ALA A O 1
ATOM 762 N N . ASP A 1 100 ? 14.827 -5.667 -19.081 1.00 82.56 100 ASP A N 1
ATOM 763 C CA . ASP A 1 100 ? 15.265 -6.864 -19.820 1.00 82.56 100 ASP A CA 1
ATOM 764 C C . ASP A 1 100 ? 14.514 -8.126 -19.337 1.00 82.56 100 ASP A C 1
ATOM 766 O O . ASP A 1 100 ? 14.119 -8.989 -20.124 1.00 82.56 100 ASP A O 1
ATOM 770 N N . LEU A 1 101 ? 14.306 -8.248 -18.019 1.00 82.81 101 LEU A N 1
ATOM 771 C CA . LEU A 1 101 ? 13.564 -9.361 -17.432 1.00 82.81 101 LEU A CA 1
ATOM 772 C C . LEU A 1 101 ? 12.075 -9.302 -17.786 1.00 82.81 101 LEU A C 1
ATOM 774 O O . LEU A 1 101 ? 11.494 -10.342 -18.094 1.00 82.81 101 LEU A O 1
ATOM 778 N N . LEU A 1 102 ? 11.461 -8.119 -17.736 1.00 83.62 102 LEU A N 1
ATOM 779 C CA . LEU A 1 102 ? 10.057 -7.936 -18.093 1.00 83.62 102 LEU A CA 1
ATOM 780 C C . LEU A 1 102 ? 9.822 -8.276 -19.568 1.00 83.62 10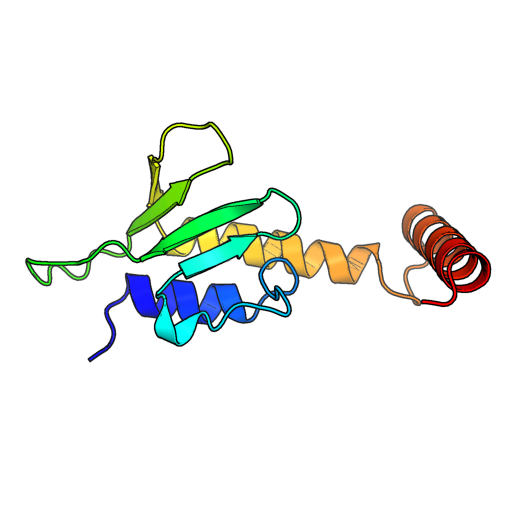2 LEU A C 1
ATOM 782 O O . LEU A 1 102 ? 8.943 -9.082 -19.854 1.00 83.62 102 LEU A O 1
ATOM 786 N N . GLU A 1 103 ? 10.656 -7.763 -20.478 1.00 86.62 103 GLU A N 1
ATOM 787 C CA . GLU A 1 103 ? 10.608 -8.088 -21.910 1.00 86.62 103 GLU A CA 1
ATOM 788 C C . GLU A 1 103 ? 10.739 -9.600 -22.140 1.00 86.62 103 GLU A C 1
ATOM 790 O O . GLU A 1 103 ? 9.945 -10.201 -22.868 1.00 86.62 103 GLU A O 1
ATOM 795 N N . HIS A 1 104 ? 11.698 -10.246 -21.468 1.00 87.50 104 HIS A N 1
ATOM 796 C CA . HIS A 1 104 ? 11.865 -11.694 -21.553 1.00 87.50 104 HIS A CA 1
ATOM 797 C C . HIS A 1 104 ? 10.623 -12.456 -21.075 1.00 87.50 104 HIS A C 1
ATOM 799 O O . HIS A 1 104 ? 10.208 -13.421 -21.721 1.00 87.50 104 HIS A O 1
ATOM 805 N N . LEU A 1 105 ? 10.041 -12.061 -19.940 1.00 86.44 105 LEU A N 1
ATOM 806 C CA . LEU A 1 105 ? 8.865 -12.722 -19.378 1.00 86.44 105 LEU A CA 1
ATOM 807 C C . LEU A 1 105 ? 7.631 -12.517 -20.260 1.00 86.44 105 LEU A C 1
ATOM 809 O O . LEU A 1 105 ? 6.954 -13.503 -20.541 1.00 86.44 105 LEU A O 1
ATOM 813 N N . THR A 1 106 ? 7.393 -11.300 -20.752 1.00 86.94 106 THR A N 1
ATOM 814 C CA . THR A 1 106 ? 6.334 -10.990 -21.723 1.00 86.94 106 THR A CA 1
ATOM 815 C C . THR A 1 106 ? 6.488 -11.832 -22.985 1.00 86.94 106 THR A C 1
ATOM 817 O O . THR A 1 106 ? 5.553 -12.526 -23.370 1.00 86.94 106 THR A O 1
ATOM 820 N N . GLY A 1 107 ? 7.685 -11.894 -23.576 1.00 87.56 107 GLY A N 1
ATOM 821 C CA . GLY A 1 107 ? 7.922 -12.703 -24.775 1.00 87.56 107 GLY A CA 1
ATOM 822 C C . GLY A 1 107 ? 7.804 -14.215 -24.541 1.00 87.56 107 GLY A C 1
ATOM 823 O O . GLY A 1 107 ? 7.377 -14.953 -25.425 1.00 87.56 107 GLY A O 1
ATOM 824 N N . LYS A 1 108 ? 8.181 -14.703 -23.354 1.00 91.25 108 LYS A N 1
ATOM 825 C CA . LYS A 1 108 ? 8.128 -16.134 -23.015 1.00 91.25 108 LYS A CA 1
ATOM 826 C C . LYS A 1 108 ? 6.722 -16.613 -22.659 1.00 91.25 108 LYS A C 1
ATOM 828 O O . LYS A 1 108 ? 6.391 -17.767 -22.930 1.00 91.25 108 LYS A O 1
ATOM 833 N N . HIS A 1 109 ? 5.952 -15.776 -21.974 1.00 82.44 109 HIS A N 1
ATOM 834 C CA . HIS A 1 109 ? 4.657 -16.135 -21.405 1.00 82.44 109 HIS A CA 1
ATOM 835 C C . HIS A 1 109 ? 3.467 -15.510 -22.147 1.00 82.44 109 HIS A C 1
ATOM 837 O O . HIS A 1 109 ? 2.339 -15.835 -21.791 1.00 82.44 109 HIS A O 1
ATOM 843 N N . ASP A 1 110 ? 3.720 -14.694 -23.176 1.00 81.00 110 ASP A N 1
ATOM 844 C CA . ASP A 1 110 ? 2.715 -13.995 -23.993 1.00 81.00 110 ASP A CA 1
ATOM 845 C C . ASP A 1 110 ? 1.769 -13.130 -23.134 1.00 81.00 110 ASP A C 1
ATOM 847 O O . ASP A 1 110 ? 0.545 -13.245 -23.213 1.00 81.00 110 ASP A O 1
ATOM 851 N N . ILE A 1 111 ? 2.367 -12.323 -22.242 1.00 67.06 111 ILE A N 1
ATOM 852 C CA . ILE A 1 111 ? 1.687 -11.427 -21.280 1.00 67.06 111 ILE A CA 1
ATOM 853 C C . ILE A 1 111 ? 1.886 -9.959 -21.621 1.00 67.06 111 ILE A C 1
ATOM 855 O O . ILE A 1 111 ? 3.066 -9.564 -21.769 1.00 67.06 111 ILE A O 1
#

Secondary structure (DSSP, 8-state):
---HHHHHHHHHTTSGGG--TT--HHHHTEEE-TTT--EEEEPP-SS-S---EEEEE-TTSPPEEEEHHHHHHHHHHHHHHHHHHH-TT--SHHHHHHHHHHHHHHHHHT-

Sequence (111 aa):
MRTKSQRHIDALAQLPQFMPASLEPHKENRVVNVLTGAIIQAIPDPDDEEHENIQVAFPGGQPFEAVAPMYLQLQVVEAARYYADSAEDGSGAISKRAADLLEHLTGKHDI